Protein AF-A0A7W3TJJ0-F1 (afdb_monomer_lite)

Radius of gyration: 16.86 Å; chains: 1; bounding box: 45×29×44 Å

Organism: NCBI:txid2025720

Secondary structure (DSSP, 8-state):
-HHHHHHHHHHHHHHHTTTS--PPPHHHHHHHTS-HHHHHHHHHHHHHHHHHHHHHHHHHHHHHHHIIIIIS---HHHHHHHHHHHHHHHHHHHTGGG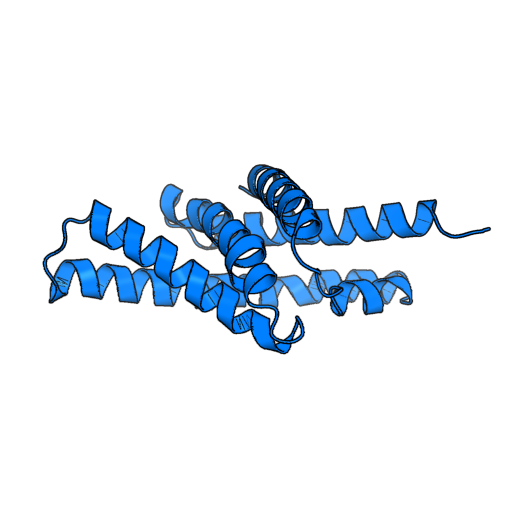GTT-HHIIIIIIHHHHHHHHHHHHHH--HHHHHHHHHHHHHHHHHHHHHHHHHHS--

pLDDT: mean 95.35, std 5.49, range [59.75, 98.75]

Sequence (155 aa):
MALLNVVVTLGIALAVSRFSGVSANPAMEMLRGQATGDRVMFFLRTLPQLFGEEVITVLPFLAIAWLLHMKCGLGRTAALVLAWLGAAVLFGMAHLPTYDWNWVQCLVIIGSARLVLLLGYLKTRNIWVSTGAHIINDWLLFGAMLLLSGLLAPA

InterPro domains:
  IPR003675 CAAX prenyl protease 2/Lysostaphin resistance protein A-like domain [PF02517] (41-140)

Foldseek 3Di:
DQVVLLVQLVVQVVVVVVPDDWADQVVLVVLLPDDPVVNVVVLVVVLVVLLVLLVQLVVQLVVQLCCCVPVVVDDNVVSNVVSLLVSLQVSLVVCCVRTVNPSCCSCRNSSSSSSVLCVQCVVPVDSVRSSVSSSSNVCCVSVVSSVVVVVPDDD

Structure (mmCIF, N/CA/C/O backbone):
data_AF-A0A7W3TJJ0-F1
#
_entry.id   AF-A0A7W3TJJ0-F1
#
loop_
_atom_site.group_PDB
_atom_site.id
_atom_site.type_symbol
_atom_site.label_atom_id
_atom_site.label_alt_id
_atom_site.label_comp_id
_atom_site.label_asym_id
_atom_site.label_entity_id
_atom_site.label_seq_id
_atom_site.pdbx_PDB_ins_code
_atom_site.Cartn_x
_atom_site.Cartn_y
_atom_site.Cartn_z
_atom_site.occupancy
_atom_site.B_iso_or_equiv
_atom_site.auth_seq_id
_atom_site.auth_comp_id
_atom_site.auth_asym_id
_atom_site.auth_atom_id
_atom_site.pdbx_PDB_model_num
ATOM 1 N N . MET A 1 1 ? 6.425 -6.157 8.435 1.00 92.81 1 MET A N 1
ATOM 2 C CA . MET A 1 1 ? 5.292 -5.881 7.528 1.00 92.81 1 MET A CA 1
ATOM 3 C C . MET A 1 1 ? 5.696 -6.050 6.076 1.00 92.81 1 MET A C 1
ATOM 5 O O . MET A 1 1 ? 5.031 -6.826 5.420 1.00 92.81 1 MET A O 1
ATOM 9 N N . ALA A 1 2 ? 6.814 -5.473 5.615 1.00 95.25 2 ALA A N 1
ATOM 10 C CA . ALA A 1 2 ? 7.293 -5.629 4.234 1.00 95.25 2 ALA A CA 1
ATOM 11 C C . ALA A 1 2 ? 7.330 -7.085 3.720 1.00 95.25 2 ALA A C 1
ATOM 13 O O . ALA A 1 2 ? 6.603 -7.421 2.798 1.00 95.25 2 ALA A O 1
ATOM 14 N N . LEU A 1 3 ? 8.096 -7.980 4.359 1.00 96.31 3 LEU A N 1
ATOM 15 C CA . LEU A 1 3 ? 8.207 -9.379 3.905 1.00 96.31 3 LEU A CA 1
ATOM 16 C C . LEU A 1 3 ? 6.869 -10.132 3.921 1.00 96.31 3 LEU A C 1
ATOM 18 O O . LEU A 1 3 ? 6.557 -10.857 2.982 1.00 96.31 3 LEU A O 1
ATOM 22 N N . LEU A 1 4 ? 6.064 -9.930 4.969 1.00 97.06 4 LEU A N 1
ATOM 23 C CA . LEU A 1 4 ? 4.713 -10.492 5.041 1.00 97.06 4 LEU A CA 1
ATOM 24 C C . LEU A 1 4 ? 3.864 -9.997 3.866 1.00 97.06 4 LEU A C 1
ATOM 26 O O . LEU A 1 4 ? 3.170 -10.789 3.239 1.00 97.06 4 LEU A O 1
ATOM 30 N N . ASN A 1 5 ? 3.951 -8.704 3.556 1.00 97.81 5 ASN A N 1
ATOM 31 C CA . ASN A 1 5 ? 3.211 -8.105 2.463 1.00 97.81 5 ASN A CA 1
ATOM 32 C C . ASN A 1 5 ? 3.634 -8.660 1.104 1.00 97.81 5 ASN A C 1
ATOM 34 O O . ASN A 1 5 ? 2.766 -8.983 0.301 1.00 97.81 5 ASN A O 1
ATOM 38 N N . VAL A 1 6 ? 4.936 -8.837 0.868 1.00 97.00 6 VAL A N 1
ATOM 39 C CA . VAL A 1 6 ? 5.451 -9.472 -0.353 1.00 97.00 6 VAL A CA 1
ATOM 40 C C . VAL A 1 6 ? 4.853 -10.870 -0.516 1.00 97.00 6 VAL A C 1
ATOM 42 O O . VAL A 1 6 ? 4.289 -11.172 -1.563 1.00 97.00 6 VAL A O 1
ATOM 45 N N . VAL A 1 7 ? 4.895 -11.705 0.529 1.00 97.38 7 VAL A N 1
ATOM 46 C CA . VAL A 1 7 ? 4.338 -13.069 0.483 1.00 97.38 7 VAL A CA 1
ATOM 47 C C . VAL A 1 7 ? 2.831 -13.055 0.211 1.00 97.38 7 VAL A C 1
ATOM 49 O O . VAL A 1 7 ? 2.361 -13.773 -0.672 1.00 97.38 7 VAL A O 1
ATOM 52 N N . VAL A 1 8 ? 2.074 -12.225 0.934 1.00 96.94 8 VAL A N 1
ATOM 53 C CA . VAL A 1 8 ? 0.615 -12.118 0.776 1.00 96.94 8 VAL A CA 1
ATOM 54 C C . VAL A 1 8 ? 0.248 -11.615 -0.619 1.00 96.94 8 VAL A C 1
ATOM 56 O O . VAL A 1 8 ? -0.572 -12.230 -1.296 1.00 96.94 8 VAL A O 1
ATOM 59 N N . THR A 1 9 ? 0.887 -10.538 -1.075 1.00 94.88 9 THR A N 1
ATOM 60 C CA . THR A 1 9 ? 0.586 -9.906 -2.366 1.00 94.88 9 THR A CA 1
ATOM 61 C C . THR A 1 9 ? 0.931 -10.836 -3.522 1.00 94.88 9 THR A C 1
ATOM 63 O O . THR A 1 9 ? 0.134 -10.966 -4.446 1.00 94.88 9 THR A O 1
ATOM 66 N N . LEU A 1 10 ? 2.067 -11.544 -3.463 1.00 94.38 10 LEU A N 1
ATOM 67 C CA . LEU A 1 10 ? 2.426 -12.545 -4.473 1.00 94.38 10 LEU A CA 1
ATOM 68 C C . LEU A 1 10 ? 1.432 -13.709 -4.491 1.00 94.38 10 LEU A C 1
ATOM 70 O O . LEU A 1 10 ? 0.980 -14.101 -5.563 1.00 94.38 10 LEU A O 1
ATOM 74 N N . GLY A 1 11 ? 1.050 -14.235 -3.324 1.00 96.31 11 GLY A N 1
ATOM 75 C CA . GLY A 1 11 ? 0.060 -15.310 -3.234 1.00 96.31 11 GLY A CA 1
ATOM 76 C C . GLY A 1 11 ? -1.293 -14.909 -3.826 1.00 96.31 11 GLY A C 1
ATOM 77 O O . GLY A 1 11 ? -1.868 -15.649 -4.623 1.00 96.31 11 GLY A O 1
ATOM 78 N N . ILE A 1 12 ? -1.771 -13.707 -3.498 1.00 96.31 12 ILE A N 1
ATOM 79 C CA . ILE A 1 12 ? -3.029 -13.170 -4.026 1.00 96.31 12 ILE A CA 1
ATOM 80 C C . ILE A 1 12 ? -2.918 -12.895 -5.527 1.00 96.31 12 ILE A C 1
ATOM 82 O O . ILE A 1 12 ? -3.812 -13.284 -6.272 1.00 96.31 12 ILE A O 1
ATOM 86 N N . ALA A 1 13 ? -1.823 -12.297 -5.999 1.00 94.31 13 ALA A N 1
ATOM 87 C CA . ALA A 1 13 ? -1.611 -12.047 -7.422 1.00 94.31 13 ALA A CA 1
ATOM 88 C C . ALA A 1 13 ? -1.578 -13.349 -8.240 1.00 94.31 13 ALA A C 1
ATOM 90 O O . ALA A 1 13 ? -2.177 -13.411 -9.312 1.00 94.31 13 ALA A O 1
ATOM 91 N N . LEU A 1 14 ? -0.940 -14.406 -7.722 1.00 94.69 14 LEU A N 1
ATOM 92 C CA . LEU A 1 14 ? -0.920 -15.734 -8.345 1.00 94.69 14 LEU A CA 1
ATOM 93 C C . LEU A 1 14 ? -2.294 -16.407 -8.365 1.00 94.69 14 LEU A C 1
ATOM 95 O O . LEU A 1 14 ? -2.586 -17.153 -9.295 1.00 94.69 14 LEU A O 1
ATOM 99 N N . ALA A 1 15 ? -3.124 -16.182 -7.345 1.00 95.00 15 ALA A N 1
ATOM 100 C CA . ALA A 1 15 ? -4.490 -16.690 -7.320 1.00 95.00 15 ALA A CA 1
ATOM 101 C C . ALA A 1 15 ? -5.378 -15.928 -8.313 1.00 95.00 15 ALA A C 1
ATOM 103 O O . ALA A 1 15 ? -6.066 -16.541 -9.125 1.00 95.00 15 ALA A O 1
ATOM 104 N N . VAL A 1 16 ? -5.320 -14.595 -8.290 1.00 94.44 16 VAL A N 1
ATOM 105 C CA . VAL A 1 16 ? -6.104 -13.712 -9.165 1.00 94.44 16 VAL A CA 1
ATOM 106 C C . VAL A 1 16 ? -5.763 -13.945 -10.637 1.00 94.44 16 VAL A C 1
ATOM 108 O O . VAL A 1 16 ? -6.673 -14.031 -11.458 1.00 94.44 16 VAL A O 1
ATOM 111 N N . SER A 1 17 ? -4.486 -14.155 -10.974 1.00 92.88 17 SER A N 1
ATOM 112 C CA . SER A 1 17 ? -4.057 -14.412 -12.356 1.00 92.88 17 SER A CA 1
ATOM 113 C C . SER A 1 17 ? -4.616 -15.705 -12.964 1.00 92.88 17 SER A C 1
ATOM 115 O O . SER A 1 17 ? -4.565 -15.873 -14.181 1.00 92.88 17 SER A O 1
ATOM 117 N N . ARG A 1 18 ? -5.189 -16.613 -12.157 1.00 92.50 18 ARG A N 1
ATOM 118 C CA . ARG A 1 18 ? -5.910 -17.799 -12.658 1.00 92.50 18 ARG A CA 1
ATOM 119 C C . ARG A 1 18 ? -7.303 -17.481 -13.195 1.00 92.50 18 ARG A C 1
ATOM 121 O O . ARG A 1 18 ? -7.835 -18.282 -13.957 1.00 92.50 18 ARG A O 1
ATOM 128 N N . PHE A 1 19 ? -7.893 -16.362 -12.782 1.00 90.06 19 PHE A N 1
ATOM 129 C CA . PHE A 1 19 ? -9.296 -16.033 -13.051 1.00 90.06 19 PHE A CA 1
ATOM 130 C C . PHE A 1 19 ? -9.477 -14.700 -13.783 1.00 90.06 19 PHE A C 1
ATOM 132 O O . PHE A 1 19 ? -10.499 -14.503 -14.436 1.00 90.06 19 PHE A O 1
ATOM 139 N N . SER A 1 20 ? -8.505 -13.790 -13.703 1.00 87.00 20 SER A N 1
ATOM 140 C CA . SER A 1 20 ? -8.535 -12.504 -14.398 1.00 87.00 20 SER A CA 1
ATOM 141 C C . SER A 1 20 ? -7.154 -12.103 -14.906 1.00 87.00 20 SER A C 1
ATOM 143 O O . SER A 1 20 ? -6.138 -12.400 -14.279 1.00 87.00 20 SER A O 1
ATOM 145 N N . GLY A 1 21 ? -7.123 -11.347 -16.006 1.00 89.06 21 GLY A N 1
ATOM 146 C CA . GLY A 1 21 ? -5.909 -10.660 -16.439 1.00 89.06 21 GLY A CA 1
ATOM 147 C C . GLY A 1 21 ? -5.425 -9.656 -15.389 1.00 89.06 21 GLY A C 1
ATOM 148 O O . GLY A 1 21 ? -6.218 -9.109 -14.621 1.00 89.06 21 GLY A O 1
ATOM 149 N N . VAL A 1 22 ? -4.116 -9.420 -15.363 1.00 91.81 22 VAL A N 1
ATOM 150 C CA . VAL A 1 22 ? -3.459 -8.416 -14.519 1.00 91.81 22 VAL A CA 1
ATOM 151 C C . VAL A 1 22 ? -2.725 -7.470 -15.462 1.00 91.81 22 VAL A C 1
ATOM 153 O O . VAL A 1 22 ? -1.913 -7.928 -16.268 1.00 91.81 22 VAL A O 1
ATOM 156 N N . SER A 1 23 ? -3.021 -6.173 -15.388 1.00 93.56 23 SER A N 1
ATOM 157 C CA . SER A 1 23 ? -2.334 -5.162 -16.192 1.00 93.56 23 SER A CA 1
ATOM 158 C C . SER A 1 23 ? -0.887 -5.031 -15.728 1.00 93.56 23 SER A C 1
ATOM 160 O O . SER A 1 23 ? -0.590 -5.085 -14.525 1.00 93.56 23 SER A O 1
ATOM 162 N N . ALA A 1 24 ? 0.022 -4.865 -16.690 1.00 91.50 24 ALA A N 1
ATOM 163 C CA . ALA A 1 24 ? 1.431 -4.638 -16.410 1.00 91.50 24 ALA A CA 1
ATOM 164 C C . ALA A 1 24 ? 1.610 -3.344 -15.608 1.00 91.50 24 ALA A C 1
ATOM 166 O O . ALA A 1 24 ? 0.872 -2.381 -15.785 1.00 91.50 24 ALA A O 1
ATOM 167 N N . ASN A 1 25 ? 2.599 -3.317 -14.715 1.00 92.31 25 ASN A N 1
ATOM 168 C CA . ASN A 1 25 ? 2.935 -2.101 -13.986 1.00 92.31 25 ASN A CA 1
ATOM 169 C C . ASN A 1 25 ? 3.750 -1.166 -14.910 1.00 92.31 25 ASN A C 1
ATOM 171 O O . ASN A 1 25 ? 4.872 -1.536 -15.275 1.00 92.31 25 ASN A O 1
ATOM 175 N N . PRO A 1 26 ? 3.254 0.042 -15.251 1.00 92.00 26 PRO A N 1
ATOM 176 C CA . PRO A 1 26 ? 3.946 0.931 -16.190 1.00 92.00 26 PRO A CA 1
ATOM 177 C C . PRO A 1 26 ? 5.330 1.379 -15.696 1.00 92.00 26 PRO A C 1
ATOM 179 O O . PRO A 1 26 ? 6.258 1.556 -16.485 1.00 92.00 26 PRO A O 1
ATOM 182 N N . ALA A 1 27 ? 5.510 1.515 -14.377 1.00 92.38 27 ALA A N 1
ATOM 183 C CA . ALA A 1 27 ? 6.798 1.879 -13.791 1.00 92.38 27 ALA A CA 1
ATOM 184 C C . ALA A 1 27 ? 7.838 0.758 -13.961 1.00 92.38 27 ALA A C 1
ATOM 186 O O . ALA A 1 27 ? 9.003 1.038 -14.240 1.00 92.38 27 ALA A O 1
ATOM 187 N N . MET A 1 28 ? 7.424 -0.511 -13.861 1.00 90.94 28 MET A N 1
ATOM 188 C CA . MET A 1 28 ? 8.306 -1.650 -14.143 1.00 90.94 28 MET A CA 1
ATOM 189 C C . MET A 1 28 ? 8.753 -1.685 -15.604 1.00 90.94 28 MET A C 1
ATOM 191 O O . MET A 1 28 ? 9.918 -1.973 -15.874 1.00 90.94 28 MET A O 1
ATOM 195 N N . GLU A 1 29 ? 7.842 -1.422 -16.539 1.00 86.38 29 GLU A N 1
ATOM 196 C CA . GLU A 1 29 ? 8.154 -1.401 -17.970 1.00 86.38 29 GLU A CA 1
ATOM 197 C C . GLU A 1 29 ? 9.169 -0.300 -18.296 1.00 86.38 29 GLU A C 1
ATOM 199 O O . GLU A 1 29 ? 10.198 -0.569 -18.918 1.00 86.38 29 GLU A O 1
ATOM 204 N N . MET A 1 30 ? 8.951 0.900 -17.752 1.00 88.75 30 MET A N 1
ATOM 205 C CA . MET A 1 30 ? 9.882 2.023 -17.863 1.00 88.75 30 MET A CA 1
ATOM 206 C C . MET A 1 30 ? 11.279 1.684 -17.312 1.00 88.75 30 MET A C 1
ATOM 208 O O . MET A 1 30 ? 12.289 2.009 -17.936 1.00 88.75 30 MET A O 1
ATOM 212 N N . LEU A 1 31 ? 11.365 1.012 -16.160 1.00 90.69 31 LEU A N 1
ATOM 213 C CA . LEU A 1 31 ? 12.642 0.709 -15.504 1.00 90.69 31 LEU A CA 1
ATOM 214 C C . LEU A 1 31 ? 13.529 -0.282 -16.271 1.00 90.69 31 LEU A C 1
ATOM 216 O O . LEU A 1 31 ? 14.760 -0.199 -16.177 1.00 90.69 31 LEU A O 1
ATOM 220 N N . ARG A 1 32 ? 12.938 -1.223 -17.020 1.00 86.00 32 ARG A N 1
ATOM 221 C CA . ARG A 1 32 ? 13.704 -2.244 -17.761 1.00 86.00 32 ARG A CA 1
ATOM 222 C C . ARG A 1 32 ? 14.634 -1.612 -18.797 1.00 86.00 32 ARG A C 1
ATOM 224 O O . ARG A 1 32 ? 15.780 -2.040 -18.906 1.00 86.00 32 ARG A O 1
ATOM 231 N N . GLY A 1 33 ? 14.181 -0.565 -19.486 1.00 84.00 33 GLY A N 1
ATOM 232 C CA . GLY A 1 33 ? 14.946 0.118 -20.538 1.00 84.00 33 GLY A CA 1
ATOM 233 C C . GLY A 1 33 ? 15.924 1.195 -20.055 1.00 84.00 33 GLY A C 1
ATOM 234 O O . GLY A 1 33 ? 16.668 1.738 -20.865 1.00 84.00 33 GLY A O 1
ATOM 235 N N . GLN A 1 34 ? 15.931 1.530 -18.763 1.00 89.69 34 GLN A N 1
ATOM 236 C CA . GLN A 1 34 ? 16.721 2.649 -18.241 1.00 89.69 34 GLN A CA 1
ATOM 237 C C . GLN A 1 34 ? 18.154 2.270 -17.852 1.00 89.69 34 GLN A C 1
ATOM 239 O O . GLN A 1 34 ? 18.428 1.145 -17.426 1.00 89.69 34 GLN A O 1
ATOM 244 N N . ALA A 1 35 ? 19.067 3.242 -17.941 1.00 92.06 35 ALA A N 1
ATOM 245 C CA . ALA A 1 35 ? 20.429 3.109 -17.437 1.00 92.06 35 ALA A CA 1
ATOM 246 C C . ALA A 1 35 ? 20.447 2.993 -15.901 1.00 92.06 35 ALA A C 1
ATOM 248 O O . ALA A 1 35 ? 19.528 3.434 -15.209 1.00 92.06 35 ALA A O 1
ATOM 249 N N . THR A 1 36 ? 21.522 2.434 -15.337 1.00 91.50 36 THR A N 1
ATOM 250 C CA . THR A 1 36 ? 21.643 2.214 -13.883 1.00 91.50 36 THR A CA 1
ATOM 251 C C . THR A 1 36 ? 21.450 3.495 -13.065 1.00 91.50 36 THR A C 1
ATOM 253 O O . THR A 1 36 ? 20.791 3.454 -12.029 1.00 91.50 36 THR A O 1
ATOM 256 N N . GLY A 1 37 ? 21.970 4.635 -13.535 1.00 94.50 37 GLY A N 1
ATOM 257 C CA . GLY A 1 37 ? 21.800 5.926 -12.857 1.00 94.50 37 GLY A CA 1
ATOM 258 C C . GLY A 1 37 ? 20.335 6.363 -12.755 1.00 94.50 37 GLY A C 1
ATOM 259 O O . GLY A 1 37 ? 19.885 6.763 -11.680 1.00 94.50 37 GLY A O 1
ATOM 260 N N . ASP A 1 38 ? 19.568 6.205 -13.834 1.00 94.56 38 ASP A N 1
ATOM 261 C CA . ASP A 1 38 ? 18.144 6.557 -13.866 1.00 94.56 38 ASP A CA 1
ATOM 262 C C . ASP A 1 38 ? 17.308 5.617 -12.989 1.00 94.56 38 ASP A C 1
ATOM 264 O O . ASP A 1 38 ? 16.413 6.068 -12.272 1.00 94.56 38 ASP A O 1
ATOM 268 N N . ARG A 1 39 ? 17.664 4.325 -12.941 1.00 94.69 39 ARG A N 1
ATOM 269 C CA . ARG A 1 39 ? 17.047 3.357 -12.019 1.00 94.69 39 ARG A CA 1
ATOM 270 C C . ARG A 1 39 ? 17.261 3.759 -10.558 1.00 94.69 39 ARG A C 1
ATOM 272 O O . ARG A 1 39 ? 16.320 3.723 -9.771 1.00 94.69 39 ARG A O 1
ATOM 279 N N . VAL A 1 40 ? 18.472 4.183 -10.185 1.00 95.75 40 VAL A N 1
ATOM 280 C CA . VAL A 1 40 ? 18.747 4.698 -8.829 1.00 95.75 40 VAL A CA 1
ATOM 281 C C . VAL A 1 40 ? 17.915 5.951 -8.550 1.00 95.75 40 VAL A C 1
ATOM 283 O O . VAL A 1 40 ? 17.299 6.059 -7.490 1.00 95.75 40 VAL A O 1
ATOM 286 N N . MET A 1 41 ? 17.836 6.874 -9.512 1.00 96.50 41 MET A N 1
ATOM 287 C CA . MET A 1 41 ? 17.023 8.084 -9.385 1.00 96.50 41 MET A CA 1
ATOM 288 C C . MET A 1 41 ? 15.530 7.769 -9.213 1.00 96.50 41 MET A C 1
ATOM 290 O O . MET A 1 41 ? 14.862 8.425 -8.414 1.00 96.50 41 MET A O 1
ATOM 294 N N . PHE A 1 42 ? 15.005 6.752 -9.903 1.00 95.56 42 PHE A N 1
ATOM 295 C CA . PHE A 1 42 ? 13.641 6.266 -9.695 1.00 95.56 42 PHE A CA 1
ATOM 296 C C . PHE A 1 42 ? 13.415 5.870 -8.233 1.00 95.56 42 PHE A C 1
ATOM 298 O O . PHE A 1 42 ? 12.523 6.421 -7.591 1.00 95.56 42 PHE A O 1
ATOM 305 N N . PHE A 1 43 ? 14.260 4.996 -7.673 1.00 96.94 43 PHE A N 1
ATOM 306 C CA . PHE A 1 43 ? 14.123 4.564 -6.279 1.00 96.94 43 PHE A CA 1
ATOM 307 C C . PHE A 1 43 ? 14.189 5.746 -5.303 1.00 96.94 43 PHE A C 1
ATOM 309 O O . PHE A 1 43 ? 13.356 5.845 -4.404 1.00 96.94 43 PHE A O 1
ATOM 316 N N . LEU A 1 44 ? 15.099 6.700 -5.511 1.00 97.44 44 LEU A N 1
ATOM 317 C CA . LEU A 1 44 ? 15.178 7.897 -4.667 1.00 97.44 44 LEU A CA 1
ATOM 318 C C . LEU A 1 44 ? 13.907 8.755 -4.737 1.00 97.44 44 LEU A C 1
ATOM 320 O O . LEU A 1 44 ? 13.434 9.235 -3.706 1.00 97.44 44 LEU 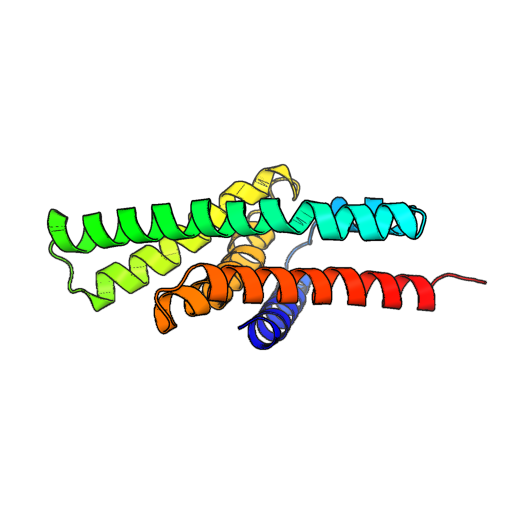A O 1
ATOM 324 N N . ARG A 1 45 ? 13.313 8.911 -5.926 1.00 96.94 45 ARG A N 1
ATOM 325 C CA . ARG A 1 45 ? 12.053 9.651 -6.112 1.00 96.94 45 ARG A CA 1
ATOM 326 C C . ARG A 1 45 ? 10.855 8.961 -5.462 1.00 96.94 45 ARG A C 1
ATOM 328 O O . ARG A 1 45 ? 9.926 9.656 -5.056 1.00 96.94 45 ARG A O 1
ATOM 335 N N . THR A 1 46 ? 10.882 7.633 -5.310 1.00 97.38 46 THR A N 1
ATOM 336 C CA . THR A 1 46 ? 9.811 6.918 -4.593 1.00 97.38 46 THR A CA 1
ATOM 337 C C . THR A 1 46 ? 9.779 7.247 -3.099 1.00 97.38 46 THR A C 1
ATOM 339 O O . THR A 1 46 ? 8.717 7.187 -2.504 1.00 97.38 46 THR A O 1
ATOM 342 N N . LEU A 1 47 ? 10.878 7.681 -2.469 1.00 97.88 47 LEU A N 1
ATOM 343 C CA . LEU A 1 47 ? 10.898 7.955 -1.021 1.00 97.88 47 LEU A CA 1
ATOM 344 C C . LEU A 1 47 ? 9.837 8.986 -0.564 1.00 97.88 47 LEU A C 1
ATOM 346 O O . LEU A 1 47 ? 9.004 8.639 0.280 1.00 97.88 47 LEU A O 1
ATOM 350 N N . PRO A 1 48 ? 9.804 10.230 -1.092 1.00 97.62 48 PRO A N 1
ATOM 351 C CA . PRO A 1 48 ? 8.760 11.192 -0.728 1.00 97.62 48 PRO A CA 1
ATOM 352 C C . PRO A 1 48 ? 7.369 10.770 -1.219 1.00 97.62 48 PRO A C 1
ATOM 354 O O . PRO A 1 48 ? 6.369 11.076 -0.574 1.00 97.62 48 PRO A O 1
ATOM 357 N N . GLN A 1 49 ? 7.299 10.052 -2.340 1.00 97.88 49 GLN A N 1
ATOM 358 C CA . GLN A 1 49 ? 6.048 9.588 -2.930 1.00 97.88 49 GLN A CA 1
ATOM 359 C C . GLN A 1 49 ? 5.371 8.517 -2.056 1.00 97.88 49 GLN A C 1
ATOM 361 O O . GLN A 1 49 ? 4.192 8.656 -1.736 1.00 97.88 49 GLN A O 1
ATOM 366 N N . LEU A 1 50 ? 6.123 7.526 -1.573 1.00 98.19 50 LEU A N 1
ATOM 367 C CA . LEU A 1 50 ? 5.638 6.461 -0.690 1.00 98.19 50 LEU A CA 1
ATOM 368 C C . LEU A 1 50 ? 5.275 6.986 0.702 1.00 98.19 50 LEU A C 1
ATOM 370 O O . LEU A 1 50 ? 4.326 6.503 1.315 1.00 98.19 50 LEU A O 1
ATOM 374 N N . PHE A 1 51 ? 5.972 8.015 1.196 1.00 98.56 51 PHE A N 1
ATOM 375 C CA . PHE A 1 51 ? 5.508 8.749 2.374 1.00 98.56 51 PHE A CA 1
ATOM 376 C C . PHE A 1 51 ? 4.156 9.431 2.114 1.00 98.56 51 PHE A C 1
ATOM 378 O O . PHE A 1 51 ? 3.252 9.343 2.945 1.00 98.56 51 PHE A O 1
ATOM 385 N N . GLY A 1 52 ? 3.993 10.064 0.949 1.00 98.38 52 GLY A N 1
ATOM 386 C CA . GLY A 1 52 ? 2.717 10.630 0.513 1.00 98.38 52 GLY A CA 1
ATOM 387 C C . GLY A 1 52 ? 1.591 9.594 0.491 1.00 98.38 52 GLY A C 1
ATOM 388 O O . GLY A 1 52 ? 0.508 9.867 1.005 1.00 98.38 52 GLY A O 1
ATOM 389 N N . GLU A 1 53 ? 1.859 8.387 -0.011 1.00 98.44 53 GLU A N 1
ATOM 390 C CA . GLU A 1 53 ? 0.905 7.271 0.008 1.00 98.44 53 GLU A CA 1
ATOM 391 C C . GLU A 1 53 ? 0.459 6.869 1.423 1.00 98.44 53 GLU A C 1
ATOM 393 O O . GLU A 1 53 ? -0.724 6.603 1.664 1.00 98.44 53 GLU A O 1
ATOM 398 N N . GLU A 1 54 ? 1.383 6.858 2.387 1.00 98.50 54 GLU A N 1
ATOM 399 C CA . GLU A 1 54 ? 1.038 6.605 3.787 1.00 98.50 54 GLU A CA 1
ATOM 400 C C . GLU A 1 54 ? 0.161 7.721 4.359 1.00 98.50 54 GLU A C 1
ATOM 402 O O . GLU A 1 54 ? -0.819 7.435 5.045 1.00 98.50 54 GLU A O 1
ATOM 407 N N . VAL A 1 55 ? 0.443 8.987 4.038 1.00 98.44 55 VAL A N 1
ATOM 408 C CA . VAL A 1 55 ? -0.376 10.126 4.485 1.00 98.44 55 VAL A CA 1
ATOM 409 C C . VAL A 1 55 ? -1.800 10.029 3.931 1.00 98.44 55 VAL A C 1
ATOM 411 O O . VAL A 1 55 ? -2.759 10.105 4.704 1.00 98.44 55 VAL A O 1
ATOM 414 N N . ILE A 1 56 ? -1.959 9.793 2.624 1.00 97.12 56 ILE A N 1
ATOM 415 C CA . ILE A 1 56 ? -3.286 9.658 1.994 1.00 97.12 56 ILE A CA 1
ATOM 416 C C . ILE A 1 56 ? -4.018 8.375 2.400 1.00 97.12 56 ILE A C 1
ATOM 418 O O . ILE A 1 56 ? -5.197 8.243 2.102 1.00 97.12 56 ILE A O 1
ATOM 422 N N . THR A 1 57 ? -3.358 7.435 3.080 1.00 98.25 57 THR A N 1
ATOM 423 C CA . THR A 1 57 ? -3.998 6.241 3.646 1.00 98.25 57 THR A CA 1
ATOM 424 C C . THR A 1 57 ? -4.385 6.462 5.108 1.00 98.25 57 THR A C 1
ATOM 426 O O . THR A 1 57 ? -5.523 6.204 5.510 1.00 98.25 57 THR A O 1
ATOM 429 N N . VAL A 1 58 ? -3.440 6.932 5.927 1.00 98.56 58 VAL A N 1
ATOM 430 C CA . VAL A 1 58 ? -3.617 7.090 7.375 1.00 98.56 58 VAL A CA 1
ATOM 431 C C . VAL A 1 58 ? -4.653 8.169 7.681 1.00 98.56 58 VAL A C 1
ATOM 433 O O . VAL A 1 58 ? -5.450 7.990 8.600 1.00 98.56 58 VAL A O 1
ATOM 436 N N . LEU A 1 59 ? -4.704 9.260 6.909 1.00 98.38 59 LEU A N 1
ATOM 437 C CA . LEU A 1 59 ? -5.691 10.318 7.136 1.00 98.38 59 LEU A CA 1
ATOM 438 C C . LEU A 1 59 ? -7.137 9.840 6.894 1.00 98.38 59 LEU A C 1
ATOM 440 O O . LEU A 1 59 ? -7.942 9.983 7.819 1.00 98.38 59 LEU A O 1
ATOM 444 N N . PRO A 1 60 ? -7.496 9.212 5.753 1.00 98.31 60 PRO A N 1
ATOM 445 C CA . PRO A 1 60 ? -8.814 8.597 5.597 1.00 98.31 60 PRO A CA 1
ATOM 446 C C . PRO A 1 60 ? -9.106 7.519 6.637 1.00 98.31 60 PRO A C 1
ATOM 448 O O . PRO A 1 60 ? -10.215 7.481 7.162 1.00 98.31 60 PRO A O 1
ATOM 451 N N . PHE A 1 61 ? -8.122 6.688 6.995 1.00 98.75 61 PHE A N 1
ATOM 452 C CA . PHE A 1 61 ? -8.280 5.714 8.076 1.00 98.75 61 PHE A CA 1
ATOM 453 C C . PHE A 1 61 ? -8.714 6.393 9.388 1.00 98.75 61 PHE A C 1
ATOM 455 O O . PHE A 1 61 ? -9.712 5.999 9.991 1.00 98.75 61 PHE A O 1
ATOM 462 N N . LEU A 1 62 ? -8.008 7.442 9.821 1.00 98.44 62 LEU A N 1
ATOM 463 C CA . LEU A 1 62 ? -8.336 8.169 11.049 1.00 98.44 62 LEU A CA 1
ATOM 464 C C . LEU A 1 62 ? -9.696 8.868 10.954 1.00 98.44 62 LEU A C 1
ATOM 466 O O . LEU A 1 62 ? -10.468 8.819 11.910 1.00 98.44 62 LEU A O 1
ATOM 470 N N . ALA A 1 63 ? -10.008 9.476 9.807 1.00 98.50 63 ALA A N 1
ATOM 471 C CA . ALA A 1 63 ? -11.285 10.144 9.574 1.00 98.50 63 ALA A CA 1
ATOM 472 C C . ALA A 1 63 ? -12.469 9.165 9.651 1.00 98.50 63 ALA A C 1
ATOM 474 O O . ALA A 1 63 ? -13.444 9.435 10.355 1.00 98.50 63 ALA A O 1
ATOM 475 N N . ILE A 1 64 ? -12.367 8.005 8.991 1.00 98.69 64 ILE A N 1
ATOM 476 C CA . ILE A 1 64 ? -13.402 6.965 9.024 1.00 98.69 64 ILE A CA 1
ATOM 477 C C . ILE A 1 64 ? -13.522 6.388 10.437 1.00 98.69 64 ILE A C 1
ATOM 479 O O . ILE A 1 64 ? -14.630 6.269 10.955 1.00 98.69 64 ILE A O 1
ATOM 483 N N . ALA A 1 65 ? -12.403 6.079 11.101 1.00 98.56 65 ALA A N 1
ATOM 484 C CA . ALA A 1 65 ? -12.418 5.540 12.461 1.00 98.56 65 ALA A CA 1
ATOM 485 C C . ALA A 1 65 ? -13.076 6.516 13.448 1.00 98.56 65 ALA A C 1
ATOM 487 O O . ALA A 1 65 ? -13.900 6.106 14.267 1.00 98.56 65 ALA A O 1
ATOM 488 N N . TRP A 1 66 ? -12.747 7.808 13.346 1.00 98.44 66 TRP A N 1
ATOM 489 C CA . TRP A 1 66 ? -13.367 8.859 14.146 1.00 98.44 66 TRP A CA 1
ATOM 490 C C . TRP A 1 66 ? -14.866 8.958 13.875 1.00 98.44 66 TRP A C 1
ATOM 492 O O . TRP A 1 66 ? -15.647 8.952 14.821 1.00 98.44 66 TRP A O 1
ATOM 502 N N . LEU A 1 67 ? -15.282 9.000 12.608 1.00 9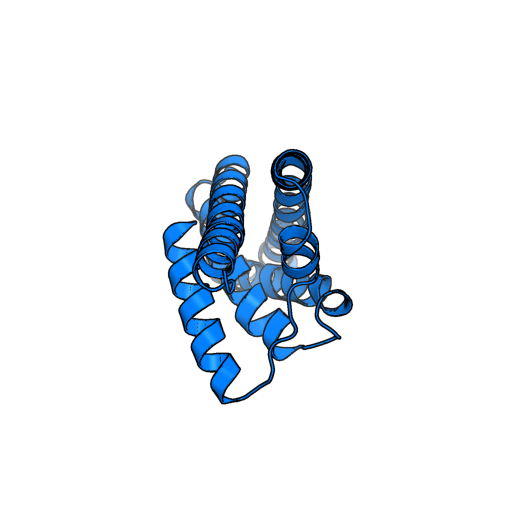8.56 67 LEU A N 1
ATOM 503 C CA . LEU A 1 67 ? -16.691 9.123 12.243 1.00 98.56 67 LEU A CA 1
ATOM 504 C C . LEU A 1 67 ? -17.498 7.927 12.760 1.00 98.56 67 LEU A C 1
ATOM 506 O O . LEU A 1 67 ? -18.506 8.105 13.443 1.00 98.56 67 LEU A O 1
ATOM 510 N N . LEU A 1 68 ? -17.017 6.707 12.525 1.00 98.56 68 LEU A N 1
ATOM 511 C CA . LEU A 1 68 ? -17.700 5.494 12.967 1.00 98.56 68 LEU A CA 1
ATOM 512 C C . LEU A 1 68 ? -17.782 5.399 14.494 1.00 98.56 68 LEU A C 1
ATOM 514 O O . LEU A 1 68 ? -18.830 5.049 15.034 1.00 98.56 68 LEU A O 1
ATOM 518 N N . HIS A 1 69 ? -16.701 5.732 15.200 1.00 98.00 69 HIS A N 1
ATOM 519 C CA . HIS A 1 69 ? -16.668 5.611 16.654 1.00 98.00 69 HIS A CA 1
ATOM 520 C C . HIS A 1 69 ? -17.420 6.749 17.359 1.00 98.00 69 HIS A C 1
ATOM 522 O O . HIS A 1 69 ? -18.201 6.496 18.271 1.00 98.00 69 HIS A O 1
ATOM 528 N N . MET A 1 70 ? -17.205 7.999 16.938 1.00 96.44 70 MET A N 1
ATOM 529 C CA . MET A 1 70 ? -17.730 9.187 17.622 1.00 96.44 70 MET A CA 1
ATOM 530 C C . MET A 1 70 ? -19.106 9.623 17.126 1.00 96.44 70 MET A C 1
ATOM 532 O O . MET A 1 70 ? -19.866 10.197 17.900 1.00 96.44 70 MET A O 1
ATOM 536 N N . LYS A 1 71 ? -19.428 9.414 15.844 1.00 96.31 71 LYS A N 1
ATOM 537 C CA . LYS A 1 71 ? -20.699 9.871 15.253 1.00 96.31 71 LYS A CA 1
ATOM 538 C C . LYS A 1 71 ? -21.704 8.744 15.076 1.00 96.31 71 LYS A C 1
ATOM 540 O O . LYS A 1 71 ? -22.888 8.971 15.285 1.00 96.31 71 LYS A O 1
ATOM 545 N N . CYS A 1 72 ? -21.245 7.541 14.740 1.00 96.69 72 CYS A N 1
ATOM 546 C CA . CYS A 1 72 ? -22.124 6.383 14.562 1.00 96.69 72 CYS A CA 1
ATOM 547 C C . CYS A 1 72 ? -22.232 5.495 15.814 1.00 96.69 72 CYS A C 1
ATOM 549 O O . CYS A 1 72 ? -23.016 4.551 15.817 1.00 96.69 72 CYS A O 1
ATOM 551 N N . GLY A 1 73 ? -21.455 5.770 16.869 1.00 96.56 73 GLY A N 1
ATOM 552 C CA . GLY A 1 73 ? -21.513 5.032 18.135 1.00 96.56 73 GLY A CA 1
ATOM 553 C C . GLY A 1 73 ? -20.994 3.593 18.061 1.00 96.56 73 GLY A C 1
ATOM 554 O O . GLY A 1 73 ? -21.274 2.798 18.958 1.00 96.56 73 GLY A O 1
ATOM 555 N N . LEU A 1 74 ? -20.243 3.228 17.014 1.00 97.38 74 LEU A N 1
ATOM 556 C CA . LEU A 1 74 ? -19.672 1.886 16.909 1.00 97.38 74 LEU A CA 1
ATOM 557 C C . LEU A 1 74 ? -18.624 1.662 18.002 1.00 97.38 74 LEU A C 1
ATOM 559 O O . LEU A 1 74 ? -17.850 2.555 18.358 1.00 97.38 74 LEU A O 1
ATOM 563 N N . GLY A 1 75 ? -18.538 0.419 18.477 1.00 98.00 75 GLY A N 1
ATOM 564 C CA . GLY A 1 75 ? -17.442 -0.007 19.340 1.00 98.00 75 GLY A CA 1
ATOM 565 C C . GLY A 1 75 ? -16.087 0.226 18.666 1.00 98.00 75 GLY A C 1
ATOM 566 O O . GLY A 1 75 ? -15.943 0.064 17.453 1.00 98.00 75 GLY A O 1
ATOM 567 N N . ARG A 1 76 ? -15.070 0.575 19.463 1.00 96.25 76 ARG A N 1
ATOM 568 C CA . ARG A 1 76 ? -13.726 0.929 18.976 1.00 96.25 76 ARG A CA 1
ATOM 569 C C . ARG A 1 76 ? -13.156 -0.095 17.991 1.00 96.25 76 ARG A C 1
ATOM 571 O O . ARG A 1 76 ? -12.641 0.288 16.948 1.00 96.25 76 ARG A O 1
ATOM 578 N N . THR A 1 77 ? -13.254 -1.387 18.301 1.00 97.56 77 THR A N 1
ATOM 579 C CA . THR A 1 77 ? -12.737 -2.455 17.430 1.00 97.56 77 THR A CA 1
ATOM 580 C C . THR A 1 77 ? -13.445 -2.471 16.077 1.00 97.56 77 THR A C 1
ATOM 582 O O . THR A 1 77 ? -12.777 -2.503 15.049 1.00 97.56 77 THR A O 1
ATOM 585 N N . ALA A 1 78 ? -14.778 -2.379 16.062 1.00 98.25 78 ALA A N 1
ATOM 586 C CA . ALA A 1 78 ? -15.555 -2.358 14.824 1.00 98.25 78 ALA A CA 1
ATOM 587 C C . ALA A 1 78 ? -15.227 -1.123 13.972 1.00 98.25 78 ALA A C 1
ATOM 589 O O . ALA A 1 78 ? -14.986 -1.252 12.774 1.00 98.25 78 ALA A O 1
ATOM 590 N N . ALA A 1 79 ? -15.133 0.057 14.595 1.00 98.44 79 ALA A N 1
ATOM 591 C CA . ALA A 1 79 ? -14.755 1.289 13.907 1.00 98.44 79 ALA A CA 1
ATOM 592 C C . ALA A 1 79 ? -13.358 1.195 13.269 1.00 98.44 79 ALA A C 1
ATOM 594 O O . ALA A 1 79 ? -13.184 1.587 12.119 1.00 98.44 79 ALA A O 1
ATOM 595 N N . LEU A 1 80 ? -12.374 0.633 13.982 1.00 98.38 80 LEU A N 1
ATOM 596 C CA . LEU A 1 80 ? -11.015 0.455 13.460 1.00 98.38 80 LEU A CA 1
ATOM 597 C C . LEU A 1 80 ? -10.960 -0.558 12.310 1.00 98.38 80 LEU A C 1
ATOM 599 O O . LEU A 1 80 ? -10.272 -0.303 11.327 1.00 98.38 80 LEU A O 1
ATOM 603 N N . VAL A 1 81 ? -11.686 -1.678 12.404 1.00 98.62 81 VAL A N 1
ATOM 604 C CA . VAL A 1 81 ? -11.736 -2.693 11.335 1.00 98.62 81 VAL A CA 1
ATOM 605 C C . VAL A 1 81 ? -12.374 -2.118 10.072 1.00 98.62 81 VAL A C 1
ATOM 607 O O . VAL A 1 81 ? -11.809 -2.243 8.989 1.00 98.62 81 VAL A O 1
ATOM 610 N N . LEU A 1 82 ? -13.514 -1.439 10.200 1.00 98.56 82 LEU A N 1
ATOM 611 C CA . LEU A 1 82 ? -14.189 -0.824 9.057 1.00 98.56 82 LEU A CA 1
ATOM 612 C C . LEU A 1 82 ? -13.365 0.309 8.438 1.00 98.56 82 LEU A C 1
ATOM 614 O O . LEU A 1 82 ? -13.302 0.417 7.218 1.00 98.56 82 LEU A O 1
ATOM 618 N N . ALA A 1 83 ? -12.687 1.116 9.254 1.00 98.69 83 ALA A N 1
ATOM 619 C CA . ALA A 1 83 ? -11.778 2.144 8.760 1.00 98.69 83 ALA A CA 1
ATOM 620 C C . ALA A 1 83 ? -10.561 1.559 8.035 1.00 98.69 83 ALA A C 1
ATOM 622 O O . ALA A 1 83 ? -10.133 2.098 7.019 1.00 98.69 83 ALA A O 1
ATOM 623 N N . TRP A 1 84 ? -10.014 0.451 8.539 1.00 98.62 84 TRP A N 1
ATOM 624 C CA . TRP A 1 84 ? -8.902 -0.266 7.919 1.00 98.62 84 TRP A CA 1
ATOM 625 C C . TRP A 1 84 ? -9.288 -0.821 6.542 1.00 98.62 84 TRP A C 1
ATOM 627 O O . TRP A 1 84 ? -8.564 -0.601 5.571 1.00 98.62 84 TRP A O 1
ATOM 637 N N . LEU A 1 85 ? -10.470 -1.438 6.433 1.00 98.75 85 LEU A N 1
ATOM 638 C CA . LEU A 1 85 ? -11.034 -1.884 5.155 1.00 98.75 85 LEU A CA 1
ATOM 639 C C . LEU A 1 85 ? -11.327 -0.705 4.216 1.00 98.75 85 LEU A C 1
ATOM 641 O O . LEU A 1 85 ? -10.945 -0.736 3.049 1.00 98.75 85 LEU A O 1
ATOM 645 N N . GLY A 1 86 ? -11.956 0.356 4.726 1.00 98.69 86 GLY A N 1
ATOM 646 C CA . GLY A 1 86 ? -12.300 1.544 3.945 1.00 98.69 86 GLY A CA 1
ATOM 647 C C . GLY A 1 86 ? -11.072 2.251 3.371 1.00 98.69 86 GLY A C 1
ATOM 648 O O . GLY A 1 86 ? -11.053 2.583 2.190 1.00 98.69 86 GLY A O 1
ATOM 649 N N . ALA A 1 87 ? -10.013 2.418 4.167 1.00 98.62 87 ALA A N 1
ATOM 650 C CA . ALA A 1 87 ? -8.761 3.008 3.701 1.00 98.62 87 ALA A CA 1
ATOM 651 C C . ALA A 1 87 ? -8.098 2.167 2.597 1.00 98.62 87 ALA A C 1
ATOM 653 O O . ALA A 1 87 ? -7.606 2.728 1.621 1.00 98.62 87 ALA A O 1
ATOM 654 N N . ALA A 1 88 ? -8.131 0.834 2.705 1.00 98.62 88 ALA A N 1
ATOM 655 C CA . ALA A 1 88 ? -7.612 -0.050 1.663 1.00 98.62 88 ALA A CA 1
ATOM 656 C C . ALA A 1 88 ? -8.419 0.027 0.358 1.00 98.62 88 ALA A C 1
ATOM 658 O O . ALA A 1 88 ? -7.824 0.037 -0.718 1.00 98.62 88 ALA A O 1
ATOM 659 N N . VAL A 1 89 ? -9.750 0.137 0.442 1.00 98.69 89 VAL A N 1
ATOM 660 C CA . VAL A 1 89 ? -10.614 0.341 -0.734 1.00 98.69 89 VAL A CA 1
ATOM 661 C C . VAL A 1 89 ? -10.303 1.672 -1.410 1.00 98.69 89 VAL A C 1
ATOM 663 O O . VAL A 1 89 ? -10.056 1.690 -2.612 1.00 98.69 89 VAL A O 1
ATOM 666 N N . LEU A 1 90 ? -10.256 2.774 -0.652 1.00 98.56 90 LEU A N 1
ATOM 667 C CA . LEU A 1 90 ? -9.941 4.100 -1.197 1.00 98.56 90 LEU A CA 1
ATOM 668 C C . LEU A 1 90 ? -8.568 4.118 -1.876 1.00 98.56 90 LEU A C 1
ATOM 670 O O . LEU A 1 90 ? -8.429 4.623 -2.989 1.00 98.56 90 LEU A O 1
ATOM 674 N N . PHE A 1 91 ? -7.569 3.516 -1.230 1.00 98.56 91 PHE A N 1
ATOM 675 C CA . PHE A 1 91 ? -6.229 3.394 -1.782 1.00 98.56 91 PHE A CA 1
ATOM 676 C C . PHE A 1 91 ? -6.214 2.553 -3.068 1.00 98.56 91 PHE A C 1
ATOM 678 O O . PHE A 1 91 ? -5.653 2.982 -4.073 1.00 98.56 91 PHE A O 1
ATOM 685 N N . GLY A 1 92 ? -6.874 1.390 -3.079 1.00 98.38 92 GLY A N 1
ATOM 686 C CA . GLY A 1 92 ? -6.999 0.554 -4.274 1.00 98.38 92 GLY A CA 1
ATOM 687 C C . GLY A 1 92 ? -7.685 1.287 -5.429 1.00 98.38 92 GLY A C 1
ATOM 688 O O . GLY A 1 92 ? -7.191 1.270 -6.553 1.00 98.38 92 GLY A O 1
ATOM 689 N N . MET A 1 93 ? -8.774 2.011 -5.156 1.00 98.31 93 MET A N 1
ATOM 690 C CA . MET A 1 93 ? -9.482 2.811 -6.162 1.00 98.31 93 MET A CA 1
ATOM 691 C C . MET A 1 93 ? -8.612 3.920 -6.760 1.00 98.31 93 MET A C 1
ATOM 693 O O . MET A 1 93 ? -8.691 4.166 -7.962 1.00 98.31 93 MET A O 1
ATOM 697 N N . ALA A 1 94 ? -7.745 4.550 -5.962 1.00 98.12 94 ALA A N 1
ATOM 698 C CA . ALA A 1 94 ? -6.813 5.563 -6.458 1.00 98.12 94 ALA A CA 1
ATOM 699 C C . ALA A 1 94 ? -5.840 5.019 -7.526 1.00 98.12 94 ALA A C 1
ATOM 701 O O . ALA A 1 94 ? -5.286 5.796 -8.298 1.00 98.12 94 ALA A O 1
ATOM 702 N N . HIS A 1 95 ? -5.666 3.695 -7.606 1.00 97.75 95 HIS A N 1
ATOM 703 C CA . HIS A 1 95 ? -4.793 3.038 -8.579 1.00 97.75 95 HIS A CA 1
ATOM 704 C C . HIS A 1 95 ? -5.495 2.648 -9.885 1.00 97.75 95 HIS A C 1
ATOM 706 O O . HIS A 1 95 ? -4.811 2.245 -10.823 1.00 97.75 95 HIS A O 1
ATOM 712 N N . LEU A 1 96 ? -6.824 2.772 -9.989 1.00 98.00 96 LEU A N 1
ATOM 713 C CA . LEU A 1 96 ? -7.573 2.369 -11.189 1.00 98.00 96 LEU A CA 1
ATOM 714 C C . LEU A 1 96 ? -7.030 2.979 -12.494 1.00 98.00 96 LEU A C 1
ATOM 716 O O . LEU A 1 96 ? -6.858 2.217 -13.446 1.00 98.00 96 LEU A O 1
ATOM 720 N N . PRO A 1 97 ? -6.696 4.287 -12.567 1.00 97.50 97 PRO A N 1
ATOM 721 C CA . PRO A 1 97 ? -6.173 4.877 -13.801 1.00 97.50 97 PRO A CA 1
ATOM 722 C C . PRO A 1 97 ? -4.831 4.285 -14.250 1.00 97.50 97 PRO A C 1
ATOM 724 O O . PRO A 1 97 ? -4.520 4.318 -15.435 1.00 97.50 97 PRO A O 1
ATOM 727 N N . THR A 1 98 ? -4.041 3.744 -13.319 1.00 96.56 98 THR A N 1
ATOM 728 C CA . THR A 1 98 ? -2.721 3.154 -13.593 1.00 96.56 98 THR A CA 1
ATOM 729 C C . THR A 1 98 ? -2.819 1.728 -14.134 1.00 96.56 98 THR A C 1
ATOM 731 O O . THR A 1 98 ? -1.896 1.265 -14.796 1.00 96.56 98 THR A O 1
ATOM 734 N N . TYR A 1 99 ? -3.915 1.025 -13.841 1.00 96.56 99 TYR A N 1
ATOM 735 C CA . TYR A 1 99 ? -4.100 -0.392 -14.167 1.00 96.56 99 TYR A CA 1
ATOM 736 C C . TYR A 1 99 ? -5.326 -0.620 -15.053 1.00 96.56 99 TYR A C 1
ATOM 738 O O . TYR A 1 99 ? -6.091 -1.551 -14.816 1.00 96.56 99 TYR A O 1
ATOM 746 N N . ASP A 1 100 ? -5.546 0.253 -16.039 1.00 95.75 100 ASP A N 1
ATOM 747 C CA . ASP A 1 100 ? -6.612 0.134 -17.047 1.00 95.75 100 ASP A CA 1
ATOM 748 C C . ASP A 1 100 ? -8.012 -0.108 -16.461 1.00 95.75 100 ASP A C 1
ATOM 750 O O . ASP A 1 100 ? -8.824 -0.840 -17.025 1.00 95.75 100 ASP A O 1
ATOM 754 N N . TRP A 1 101 ? -8.300 0.482 -15.296 1.00 96.81 101 TRP A N 1
ATOM 755 C CA . TRP A 1 101 ? -9.550 0.269 -14.562 1.00 96.81 101 TRP A CA 1
ATOM 756 C C . TRP A 1 101 ? -9.818 -1.197 -14.179 1.00 96.81 101 TRP A C 1
ATOM 758 O O . TRP A 1 101 ? -10.968 -1.605 -14.002 1.00 96.81 101 TRP A O 1
ATOM 768 N N . ASN A 1 102 ? -8.769 -1.999 -13.992 1.00 96.69 102 ASN A N 1
ATOM 769 C CA . ASN A 1 102 ? -8.877 -3.364 -13.496 1.00 96.69 102 ASN A CA 1
ATOM 770 C C . ASN A 1 102 ? -9.250 -3.379 -12.005 1.00 96.69 102 ASN A C 1
ATOM 772 O O . ASN A 1 102 ? -8.404 -3.410 -11.107 1.00 96.69 102 ASN A O 1
ATOM 776 N N . TRP A 1 103 ? -10.555 -3.385 -11.741 1.00 96.94 103 TRP A N 1
ATOM 777 C CA . TRP A 1 103 ? -11.123 -3.382 -10.393 1.00 96.94 103 TRP A CA 1
ATOM 778 C C . TRP A 1 103 ? -10.650 -4.547 -9.526 1.00 96.94 103 TRP A C 1
ATOM 780 O O . TRP A 1 103 ? -10.421 -4.357 -8.332 1.00 96.94 103 TRP A O 1
ATOM 790 N N . VAL A 1 104 ? -10.474 -5.738 -10.105 1.00 96.81 104 VAL A N 1
ATOM 791 C CA . VAL A 1 104 ? -10.027 -6.920 -9.354 1.00 96.81 104 VAL A CA 1
ATOM 792 C C . VAL A 1 104 ? -8.585 -6.727 -8.894 1.00 96.81 104 VAL A C 1
ATOM 794 O O . VAL A 1 104 ? -8.294 -6.883 -7.710 1.00 96.81 104 VAL A O 1
ATOM 797 N N . GLN A 1 105 ? -7.686 -6.312 -9.786 1.00 96.88 105 GLN A N 1
ATOM 798 C CA . GLN A 1 105 ? -6.299 -6.010 -9.429 1.00 96.88 105 GLN A CA 1
ATOM 799 C C . GLN A 1 105 ? -6.215 -4.897 -8.375 1.00 96.88 105 GLN A C 1
ATOM 801 O O . GLN A 1 105 ? -5.522 -5.049 -7.369 1.00 96.88 105 GLN A O 1
ATOM 806 N N . CYS A 1 106 ? -6.958 -3.807 -8.561 1.00 98.00 106 CYS A N 1
ATOM 807 C CA . CYS A 1 106 ? -6.925 -2.655 -7.665 1.00 98.00 106 CYS A CA 1
ATOM 808 C C . CYS A 1 106 ? -7.513 -2.936 -6.275 1.00 98.00 106 CYS A C 1
ATOM 810 O O . CYS A 1 106 ? -6.918 -2.565 -5.265 1.00 98.00 106 CYS A O 1
ATOM 812 N N . LEU A 1 107 ? -8.657 -3.611 -6.183 1.00 97.88 107 LEU A N 1
ATOM 813 C CA . LEU A 1 107 ? -9.295 -3.863 -4.889 1.00 97.88 107 LEU A CA 1
ATOM 814 C C . LEU A 1 107 ? -8.724 -5.094 -4.182 1.00 97.88 107 LEU A C 1
ATOM 816 O O . LEU A 1 107 ? -8.589 -5.085 -2.961 1.00 97.88 107 LEU A O 1
ATOM 820 N N . VAL A 1 108 ? -8.370 -6.143 -4.926 1.00 97.44 108 VAL A N 1
ATOM 821 C CA . VAL A 1 108 ? -7.930 -7.412 -4.335 1.00 97.44 108 VAL A CA 1
ATOM 822 C C . VAL A 1 108 ? -6.417 -7.439 -4.162 1.00 97.44 108 VAL A C 1
ATOM 824 O O . VAL A 1 108 ? -5.950 -7.620 -3.042 1.00 97.44 108 VAL A O 1
ATOM 827 N N . ILE A 1 109 ? -5.629 -7.227 -5.220 1.00 97.38 109 ILE A N 1
ATOM 828 C CA . ILE A 1 109 ? -4.160 -7.295 -5.117 1.00 97.38 109 ILE A CA 1
ATOM 829 C C . ILE A 1 109 ? -3.630 -6.061 -4.374 1.00 97.38 109 ILE A C 1
ATOM 831 O O . ILE A 1 109 ? -2.993 -6.192 -3.333 1.00 97.38 109 ILE A O 1
ATOM 835 N N . ILE A 1 110 ? -3.936 -4.857 -4.861 1.00 97.69 110 ILE A N 1
ATOM 836 C CA . ILE A 1 110 ? -3.407 -3.613 -4.277 1.00 97.69 110 ILE A CA 1
ATOM 837 C C . ILE A 1 110 ? -4.073 -3.311 -2.927 1.00 97.69 110 ILE A C 1
ATOM 839 O O . ILE A 1 110 ? -3.393 -2.963 -1.961 1.00 97.69 110 ILE A O 1
ATOM 843 N N . GLY A 1 111 ? -5.391 -3.502 -2.821 1.00 98.19 111 GLY A N 1
ATOM 844 C CA . GLY A 1 111 ? -6.111 -3.335 -1.557 1.00 98.19 111 GLY A CA 1
ATOM 845 C C . GLY A 1 111 ? -5.606 -4.275 -0.456 1.00 98.19 111 GLY A C 1
ATOM 846 O O . GLY A 1 111 ? -5.357 -3.822 0.661 1.00 98.19 111 GLY A O 1
ATOM 847 N N . SER A 1 112 ? -5.365 -5.559 -0.752 1.00 97.88 112 SER A N 1
ATOM 848 C CA . SER A 1 112 ? -4.795 -6.482 0.246 1.00 97.88 112 SER A CA 1
ATOM 849 C C . SER A 1 112 ? -3.372 -6.108 0.661 1.00 97.88 112 SER A C 1
ATOM 851 O O . SER A 1 112 ? -3.053 -6.181 1.851 1.00 97.88 112 SER A O 1
ATOM 853 N N . ALA A 1 113 ? -2.547 -5.627 -0.276 1.00 98.06 113 ALA A N 1
ATOM 854 C CA . ALA A 1 113 ? -1.224 -5.114 0.051 1.00 98.06 113 ALA A CA 1
ATOM 855 C C . ALA A 1 113 ? -1.314 -3.950 1.056 1.00 98.06 113 ALA A C 1
ATOM 857 O O . ALA A 1 113 ? -0.631 -3.906 2.086 1.00 98.06 113 ALA A O 1
ATOM 858 N N . ARG A 1 114 ? -2.248 -3.026 0.807 1.00 98.44 114 ARG A N 1
ATOM 859 C CA . ARG A 1 114 ? -2.503 -1.883 1.686 1.00 98.44 114 ARG A CA 1
ATOM 860 C C . ARG A 1 114 ? -2.982 -2.306 3.072 1.00 98.44 114 ARG A C 1
ATOM 862 O O . ARG A 1 114 ? -2.531 -1.733 4.066 1.00 98.44 114 ARG A O 1
ATOM 869 N N . LEU A 1 115 ? -3.841 -3.324 3.160 1.00 98.44 115 LEU A N 1
ATOM 870 C CA . LEU A 1 115 ? -4.301 -3.877 4.436 1.00 98.44 115 LEU A CA 1
ATOM 871 C C . LEU A 1 115 ? -3.116 -4.321 5.303 1.00 98.44 115 LEU A C 1
ATOM 873 O O . LEU A 1 115 ? -3.019 -3.910 6.461 1.00 98.44 115 LEU A O 1
ATOM 877 N N . VAL A 1 116 ? -2.187 -5.104 4.750 1.00 98.38 116 VAL A N 1
ATOM 878 C CA . VAL A 1 116 ? -1.032 -5.629 5.497 1.00 98.38 116 VAL A CA 1
ATOM 879 C C . VAL A 1 116 ? -0.043 -4.524 5.869 1.00 98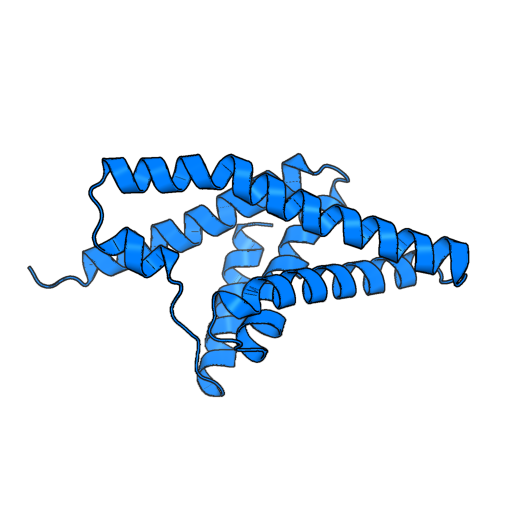.38 116 VAL A C 1
ATOM 881 O O . VAL A 1 116 ? 0.451 -4.504 6.999 1.00 98.38 116 VAL A O 1
ATOM 884 N N . LEU A 1 117 ? 0.249 -3.585 4.964 1.00 98.19 117 LEU A N 1
ATOM 885 C CA . LEU A 1 117 ? 1.175 -2.483 5.250 1.00 98.19 117 LEU A CA 1
ATOM 886 C C . LEU A 1 117 ? 0.642 -1.547 6.343 1.00 98.19 117 LEU A C 1
ATOM 888 O O . LEU A 1 117 ? 1.385 -1.202 7.269 1.00 98.19 117 LEU A O 1
ATOM 892 N N . LEU A 1 118 ? -0.657 -1.229 6.319 1.00 98.19 118 LEU A N 1
ATOM 893 C CA . LEU A 1 118 ? -1.295 -0.367 7.319 1.00 98.19 118 LEU A CA 1
ATOM 894 C C . LEU A 1 118 ? -1.281 -0.986 8.734 1.00 98.19 118 LEU A C 1
ATOM 896 O O . LEU A 1 118 ? -1.315 -0.253 9.727 1.00 98.19 118 LEU A O 1
ATOM 900 N N . LEU A 1 119 ? -1.122 -2.314 8.868 1.00 97.94 119 LEU A N 1
ATOM 901 C CA . LEU A 1 119 ? -0.893 -2.956 10.174 1.00 97.94 119 LEU A CA 1
ATOM 902 C C . LEU A 1 119 ? 0.377 -2.441 10.867 1.00 97.94 119 LEU A C 1
ATOM 904 O O . LEU A 1 119 ? 0.444 -2.438 12.098 1.00 97.94 119 LEU A O 1
ATOM 908 N N . GLY A 1 120 ? 1.378 -1.983 10.105 1.00 97.69 120 GLY A N 1
ATOM 909 C CA . GLY A 1 120 ? 2.579 -1.346 10.648 1.00 97.69 120 GLY A CA 1
ATOM 910 C C . GLY A 1 120 ? 2.239 -0.103 11.468 1.00 97.69 120 GLY A C 1
ATOM 911 O O . GLY A 1 120 ? 2.679 0.018 12.614 1.00 97.69 120 GLY A O 1
ATOM 912 N N . TYR A 1 121 ? 1.381 0.762 10.923 1.00 98.38 121 TYR A N 1
ATOM 913 C CA . TYR A 1 121 ? 0.867 1.934 11.625 1.00 98.38 121 TYR A CA 1
ATOM 914 C C . TYR A 1 121 ? -0.056 1.532 12.779 1.00 98.38 121 TYR A C 1
ATOM 916 O O . TYR A 1 121 ? 0.132 2.002 13.894 1.00 98.38 121 TYR A O 1
ATOM 924 N N . LEU A 1 122 ? -1.006 0.616 12.570 1.00 97.44 122 LEU A N 1
ATOM 925 C CA . LEU A 1 122 ? -1.944 0.195 13.623 1.00 97.44 122 LEU A CA 1
ATOM 926 C C . LEU A 1 122 ? -1.237 -0.373 14.864 1.00 97.44 122 LEU A C 1
ATOM 928 O O . LEU A 1 122 ? -1.644 -0.092 15.993 1.00 97.44 122 LEU A O 1
ATOM 932 N N . LYS A 1 123 ? -0.162 -1.146 14.663 1.00 97.75 123 LYS A N 1
ATOM 933 C CA . LYS A 1 123 ? 0.614 -1.756 15.750 1.00 97.75 123 LYS A CA 1
ATOM 934 C C . LYS A 1 123 ? 1.483 -0.744 16.495 1.00 97.75 123 LYS A C 1
ATOM 936 O O . LYS A 1 123 ? 1.641 -0.864 17.706 1.00 97.75 123 LYS A O 1
ATOM 941 N N . THR A 1 124 ? 2.072 0.219 15.786 1.00 98.00 124 THR A N 1
ATOM 942 C CA . THR A 1 124 ? 3.112 1.102 16.351 1.00 98.00 124 THR A CA 1
ATOM 943 C C . THR A 1 124 ? 2.656 2.532 16.605 1.00 98.00 124 THR A C 1
ATOM 945 O O . THR A 1 124 ? 3.307 3.251 17.356 1.00 98.00 124 THR A O 1
ATOM 948 N N . ARG A 1 125 ? 1.545 2.948 15.990 1.00 97.19 125 ARG A N 1
ATOM 949 C CA . ARG A 1 125 ? 1.036 4.327 15.939 1.00 97.19 125 ARG A CA 1
ATOM 950 C C . ARG A 1 125 ? 2.062 5.323 15.393 1.00 97.19 125 ARG A C 1
ATOM 952 O O . ARG A 1 125 ? 1.996 6.509 15.699 1.00 97.19 125 ARG A O 1
ATOM 959 N N . ASN A 1 126 ? 3.007 4.842 14.588 1.00 97.81 126 ASN A N 1
ATOM 960 C CA . ASN A 1 126 ? 4.080 5.638 14.020 1.00 97.81 126 ASN A CA 1
ATOM 961 C C . ASN A 1 126 ? 4.081 5.485 12.496 1.00 97.81 126 ASN A C 1
ATOM 963 O O . ASN A 1 126 ? 4.329 4.397 11.975 1.00 97.81 126 ASN A O 1
ATOM 967 N N . ILE A 1 127 ? 3.815 6.587 11.791 1.00 97.88 127 ILE A N 1
ATOM 968 C CA . ILE A 1 127 ? 3.768 6.607 10.325 1.00 97.88 127 ILE A CA 1
ATOM 969 C C . ILE A 1 127 ? 5.120 6.241 9.705 1.00 97.88 127 ILE A C 1
ATOM 971 O O . ILE A 1 127 ? 5.159 5.570 8.688 1.00 97.88 127 ILE A O 1
ATOM 975 N N . TRP A 1 128 ? 6.244 6.562 10.351 1.00 98.19 128 TRP A N 1
ATOM 976 C CA . TRP A 1 128 ? 7.567 6.214 9.828 1.00 98.19 128 TRP A CA 1
ATOM 977 C C . TRP A 1 128 ? 7.798 4.704 9.763 1.00 98.19 128 TRP A C 1
ATOM 979 O O . TRP A 1 128 ? 8.513 4.230 8.883 1.00 98.19 128 TRP A O 1
ATOM 989 N N . VAL A 1 129 ? 7.166 3.933 10.655 1.00 97.94 129 VAL A N 1
ATOM 990 C CA . VAL A 1 129 ? 7.260 2.469 10.630 1.00 97.94 129 VAL A CA 1
ATOM 991 C C . VAL A 1 129 ? 6.490 1.894 9.442 1.00 97.94 129 VAL A C 1
ATOM 993 O O . VAL A 1 129 ? 6.991 0.973 8.794 1.00 97.94 129 VAL A O 1
ATOM 996 N N . SER A 1 130 ? 5.295 2.412 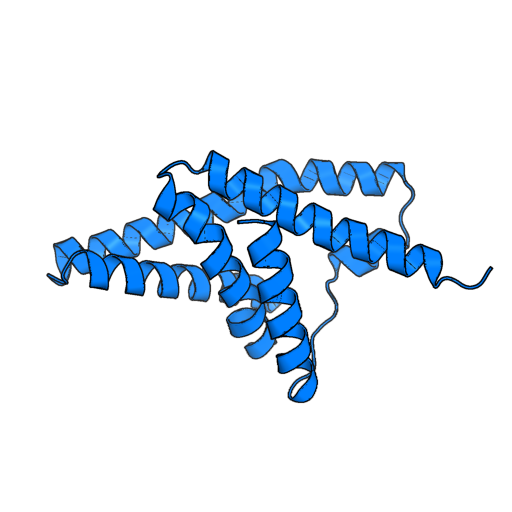9.139 1.00 97.88 130 SER A N 1
ATOM 997 C CA . SER A 1 130 ? 4.549 1.963 7.958 1.00 97.88 130 SER A CA 1
ATOM 998 C C . SER A 1 130 ? 5.213 2.441 6.667 1.00 97.88 130 SER A C 1
ATOM 1000 O O . SER A 1 130 ? 5.437 1.614 5.790 1.00 97.88 130 SER A O 1
ATOM 1002 N N . THR A 1 131 ? 5.681 3.692 6.608 1.00 98.56 131 THR A N 1
ATOM 1003 C CA . THR A 1 131 ? 6.470 4.230 5.485 1.00 98.56 131 THR A CA 1
ATOM 1004 C C . THR A 1 131 ? 7.713 3.392 5.212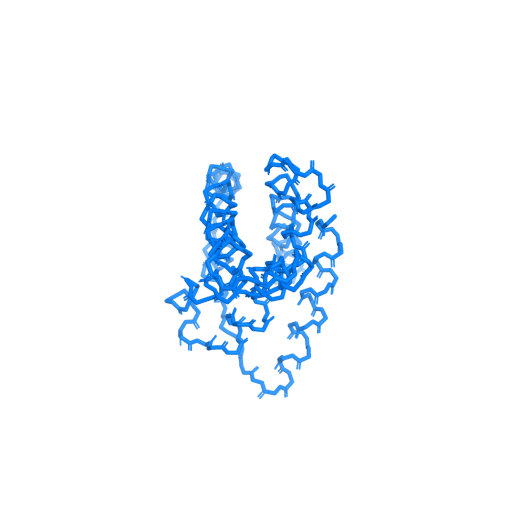 1.00 98.56 131 THR A C 1
ATOM 1006 O O . THR A 1 131 ? 7.944 2.988 4.078 1.00 98.56 131 THR A O 1
ATOM 1009 N N . GLY A 1 132 ? 8.502 3.066 6.240 1.00 98.38 132 GLY A N 1
ATOM 1010 C CA . GLY A 1 132 ? 9.686 2.224 6.075 1.00 98.38 132 GLY A CA 1
ATOM 1011 C C . GLY A 1 132 ? 9.337 0.823 5.570 1.00 98.38 132 GLY A C 1
ATOM 1012 O O . GLY A 1 132 ? 9.995 0.302 4.672 1.00 98.38 132 GLY A O 1
ATOM 1013 N N . ALA A 1 133 ? 8.269 0.215 6.097 1.00 98.31 133 ALA A N 1
ATOM 1014 C CA . ALA A 1 133 ? 7.799 -1.080 5.613 1.00 98.31 133 ALA A CA 1
ATOM 1015 C C . ALA A 1 133 ? 7.325 -1.029 4.154 1.00 98.31 133 ALA A C 1
ATOM 1017 O O . ALA A 1 133 ? 7.540 -1.988 3.417 1.00 98.31 133 ALA A O 1
ATOM 1018 N N . HIS A 1 134 ? 6.696 0.068 3.755 1.00 98.50 134 HIS A N 1
ATOM 1019 C CA . HIS A 1 134 ? 6.198 0.288 2.410 1.00 98.50 134 HIS A CA 1
ATOM 1020 C C . HIS A 1 134 ? 7.342 0.507 1.408 1.00 98.50 134 HIS A C 1
ATOM 1022 O O . HIS A 1 134 ? 7.396 -0.185 0.398 1.00 98.50 134 HIS A O 1
ATOM 1028 N N . ILE A 1 135 ? 8.336 1.334 1.753 1.00 98.62 135 ILE A N 1
ATOM 1029 C CA . ILE A 1 135 ? 9.575 1.496 0.972 1.00 98.62 135 ILE A CA 1
ATOM 1030 C C . ILE A 1 135 ? 10.264 0.149 0.758 1.00 98.62 135 ILE A C 1
ATOM 1032 O O . ILE A 1 135 ? 10.563 -0.220 -0.374 1.00 98.62 135 ILE A O 1
ATOM 1036 N N . ILE A 1 136 ? 10.485 -0.614 1.833 1.00 98.50 136 ILE A N 1
ATOM 1037 C CA . ILE A 1 136 ? 11.151 -1.919 1.734 1.00 98.50 136 ILE A CA 1
ATOM 1038 C C . ILE A 1 136 ? 10.328 -2.881 0.870 1.00 98.50 136 ILE A C 1
ATOM 1040 O O . ILE A 1 136 ? 10.904 -3.613 0.072 1.00 98.50 136 ILE A O 1
ATOM 1044 N N . ASN A 1 137 ? 9.001 -2.892 1.012 1.00 98.19 137 ASN A N 1
ATOM 1045 C CA . ASN A 1 137 ? 8.128 -3.734 0.198 1.00 98.19 137 ASN A CA 1
ATOM 1046 C C . ASN A 1 137 ? 8.308 -3.459 -1.298 1.00 98.19 137 ASN A C 1
ATOM 1048 O O . ASN A 1 137 ? 8.578 -4.379 -2.068 1.00 98.19 137 ASN A O 1
ATOM 1052 N N . ASP A 1 138 ? 8.192 -2.197 -1.690 1.00 97.38 138 ASP A N 1
ATOM 1053 C CA . ASP A 1 138 ? 8.219 -1.813 -3.095 1.00 97.38 138 ASP A CA 1
ATOM 1054 C C . ASP A 1 138 ? 9.611 -2.003 -3.679 1.00 97.38 138 ASP A C 1
ATOM 1056 O O . ASP A 1 138 ? 9.761 -2.587 -4.750 1.00 97.38 138 ASP A O 1
ATOM 1060 N N . TRP A 1 139 ? 10.653 -1.623 -2.941 1.00 97.62 139 TRP A N 1
ATOM 1061 C CA . TRP A 1 139 ? 12.027 -1.819 -3.389 1.00 97.62 139 TRP A CA 1
ATOM 1062 C C . TRP A 1 139 ? 12.374 -3.298 -3.572 1.00 97.62 139 TRP A C 1
ATOM 1064 O O . TRP A 1 139 ? 13.066 -3.641 -4.530 1.00 97.62 139 TRP A O 1
ATOM 1074 N N . LEU A 1 140 ? 11.854 -4.185 -2.715 1.00 97.25 140 LEU A N 1
ATOM 1075 C CA . LEU A 1 140 ? 12.002 -5.629 -2.898 1.00 97.25 140 LEU A CA 1
ATOM 1076 C C . LEU A 1 140 ? 11.288 -6.120 -4.162 1.00 97.25 140 LEU A C 1
ATOM 1078 O O . LEU A 1 140 ? 11.879 -6.888 -4.917 1.00 97.25 140 LEU A O 1
ATOM 1082 N N . LEU A 1 141 ? 10.052 -5.680 -4.420 1.00 95.00 141 LEU A N 1
ATOM 1083 C CA . LEU A 1 141 ? 9.282 -6.106 -5.594 1.00 95.00 141 LEU A CA 1
ATOM 1084 C C . LEU A 1 141 ? 9.894 -5.586 -6.905 1.00 95.00 141 LEU A C 1
ATOM 1086 O O . LEU A 1 141 ? 10.153 -6.379 -7.813 1.00 95.00 141 LEU A O 1
ATOM 1090 N N . PHE A 1 142 ? 10.179 -4.282 -6.989 1.00 95.06 142 PHE A N 1
ATOM 1091 C CA . PHE A 1 142 ? 10.827 -3.664 -8.150 1.00 95.06 142 PHE A CA 1
ATOM 1092 C C . PHE A 1 142 ? 12.230 -4.245 -8.378 1.00 95.06 142 PHE A C 1
ATOM 1094 O O . PHE A 1 142 ? 12.575 -4.621 -9.500 1.00 95.06 142 PHE A O 1
ATOM 1101 N N . GLY A 1 143 ? 13.031 -4.372 -7.315 1.00 94.44 143 GLY A N 1
ATOM 1102 C CA . GLY A 1 143 ? 14.387 -4.914 -7.380 1.00 94.44 143 GLY A CA 1
ATOM 1103 C C . GLY A 1 143 ? 14.425 -6.375 -7.827 1.00 94.44 143 GLY A C 1
ATOM 1104 O O . GLY A 1 143 ? 15.172 -6.715 -8.744 1.00 94.44 143 GLY A O 1
ATOM 1105 N N . ALA A 1 144 ? 13.587 -7.235 -7.241 1.00 92.81 144 ALA A N 1
ATOM 1106 C CA . ALA A 1 144 ? 13.514 -8.646 -7.620 1.00 92.81 144 ALA A CA 1
ATOM 1107 C C . ALA A 1 144 ? 13.068 -8.828 -9.077 1.00 92.81 144 ALA A C 1
ATOM 1109 O O . ALA A 1 144 ? 13.656 -9.631 -9.800 1.00 92.81 144 ALA A O 1
ATOM 1110 N N . MET A 1 145 ? 12.080 -8.051 -9.534 1.00 90.56 145 MET A N 1
ATOM 1111 C CA . MET A 1 145 ? 11.634 -8.092 -10.929 1.00 90.56 145 MET A CA 1
ATOM 1112 C C . MET A 1 145 ? 12.713 -7.613 -11.903 1.00 90.56 145 MET A C 1
ATOM 1114 O O . MET A 1 145 ? 12.870 -8.208 -12.969 1.00 90.56 145 MET A O 1
ATOM 1118 N N . LEU A 1 146 ? 13.481 -6.577 -11.551 1.00 91.88 146 LEU A N 1
ATOM 1119 C CA . LEU A 1 146 ? 14.606 -6.118 -12.367 1.00 91.88 146 LEU A CA 1
ATOM 1120 C C . LEU A 1 146 ? 15.698 -7.184 -12.481 1.00 91.88 146 LEU A C 1
ATOM 1122 O O . LEU A 1 146 ? 16.130 -7.489 -13.593 1.00 91.88 146 LEU A O 1
ATOM 1126 N N . LEU A 1 147 ? 16.093 -7.794 -11.360 1.00 91.06 147 LEU A N 1
ATOM 1127 C CA . LEU A 1 147 ? 17.084 -8.873 -11.344 1.00 91.06 147 LEU A CA 1
ATOM 1128 C C . LEU A 1 147 ? 16.624 -10.075 -12.175 1.00 91.06 147 LEU A C 1
ATOM 1130 O O . LEU A 1 147 ? 17.372 -10.555 -13.023 1.00 91.06 147 LEU A O 1
ATOM 1134 N N . LEU A 1 148 ? 15.378 -10.519 -11.984 1.00 89.44 148 LEU A N 1
ATOM 1135 C CA . LEU A 1 148 ? 14.802 -11.624 -12.748 1.00 89.44 148 LEU A CA 1
ATOM 1136 C C . LEU A 1 148 ? 14.748 -11.306 -14.247 1.00 89.44 148 LEU A C 1
ATOM 1138 O O . LEU A 1 148 ? 15.102 -12.149 -15.064 1.00 89.44 148 LEU A O 1
ATOM 1142 N N . SER A 1 149 ? 14.352 -10.086 -14.617 1.00 85.00 149 SER A N 1
ATOM 1143 C CA . SER A 1 149 ? 14.310 -9.679 -16.024 1.00 85.00 149 SER A CA 1
ATOM 1144 C C . SER A 1 149 ? 15.693 -9.648 -16.676 1.00 85.00 149 SER A C 1
ATOM 1146 O O . SER A 1 149 ? 15.819 -10.041 -17.830 1.00 85.00 149 SER A O 1
ATOM 1148 N N . GLY A 1 150 ? 16.734 -9.246 -15.937 1.00 84.81 150 GLY A N 1
ATOM 1149 C CA . GLY A 1 150 ? 18.113 -9.269 -16.425 1.00 84.81 150 GLY A CA 1
ATOM 1150 C C . GLY A 1 150 ? 18.662 -10.686 -16.595 1.00 84.81 150 GLY A C 1
ATOM 1151 O O . GLY A 1 150 ? 19.382 -10.943 -17.549 1.00 84.81 150 GLY A O 1
ATOM 1152 N N . LEU A 1 151 ? 18.281 -11.616 -15.712 1.00 85.69 151 LEU A N 1
ATOM 1153 C CA . LEU A 1 151 ? 18.653 -13.035 -15.809 1.00 85.69 151 LEU A CA 1
ATOM 1154 C C . LEU A 1 151 ? 17.996 -13.752 -16.999 1.00 85.69 151 LEU A C 1
ATOM 1156 O O . LEU A 1 151 ? 18.555 -14.716 -17.510 1.00 85.69 151 LEU A O 1
ATOM 1160 N N . LEU A 1 152 ? 16.802 -13.313 -17.408 1.00 82.06 152 LEU A N 1
ATOM 1161 C CA . LEU A 1 152 ? 16.021 -13.922 -18.491 1.00 82.06 152 LEU A CA 1
ATOM 1162 C C . LEU A 1 152 ? 16.231 -13.246 -19.856 1.00 82.06 152 LEU A C 1
ATOM 1164 O O . LEU A 1 152 ? 15.675 -13.714 -20.851 1.00 82.06 152 LEU A O 1
ATOM 1168 N N . ALA A 1 153 ? 16.986 -12.147 -19.919 1.00 74.38 153 ALA A N 1
ATOM 1169 C CA . ALA A 1 153 ? 17.285 -11.474 -21.177 1.00 74.38 153 ALA A CA 1
ATOM 1170 C C . ALA A 1 153 ? 18.224 -12.351 -22.034 1.00 74.38 153 ALA A C 1
ATOM 1172 O O . ALA A 1 153 ? 19.233 -12.831 -21.512 1.00 74.38 153 ALA A O 1
ATOM 1173 N N . PRO A 1 154 ? 17.916 -12.588 -23.326 1.00 63.72 154 PRO A N 1
ATOM 1174 C CA . PRO A 1 154 ? 18.833 -13.294 -24.215 1.00 63.72 154 PRO A CA 1
ATOM 1175 C C . PRO A 1 154 ? 20.143 -12.503 -24.354 1.00 63.72 154 PRO A C 1
ATOM 1177 O O . PRO A 1 154 ? 20.111 -11.272 -24.410 1.00 63.72 154 PRO A O 1
ATOM 1180 N N . ALA A 1 155 ? 21.266 -13.231 -24.356 1.00 59.75 155 ALA A N 1
ATOM 1181 C CA . ALA A 1 155 ? 22.619 -12.685 -24.484 1.00 59.75 155 ALA A CA 1
ATOM 1182 C C . ALA A 1 155 ? 22.855 -11.987 -25.831 1.00 59.75 155 ALA A C 1
ATOM 1184 O O . ALA A 1 155 ? 22.297 -12.466 -26.847 1.00 59.75 155 ALA A O 1
#